Protein AF-A0A7J3T1U1-F1 (afdb_monomer)

Secondary structure (DSSP, 8-state):
--HHHHHHHEEEEEEEETTTEEEEEEEEGGGSHHHHHHHHHH-S-----EEETTEEE---S-----SS--S---TT-------

Radius of gyration: 13.56 Å; Cα contacts (8 Å, |Δi|>4): 73; chains: 1; bounding box: 29×36×30 Å

pLDDT: mean 90.92, std 13.07, range [41.78, 97.69]

Foldseek 3Di:
DPVVVCCVQKPKDWDQDPPPGIDIDIDGCVQFVVVSVQPVVQPPFDADWDDDDLDTDGDGPDADDDDNDDPDDDPPDDDDDHD

Structure (mmCIF, N/CA/C/O backbone):
data_AF-A0A7J3T1U1-F1
#
_entry.id   AF-A0A7J3T1U1-F1
#
loop_
_atom_site.group_PDB
_atom_site.id
_atom_site.type_symbol
_atom_site.label_atom_id
_atom_site.label_alt_id
_atom_site.label_comp_id
_atom_site.label_asym_id
_atom_site.label_entity_id
_atom_site.label_seq_id
_atom_site.pdbx_PDB_ins_code
_atom_site.Cartn_x
_atom_site.Cartn_y
_atom_site.Cartn_z
_atom_site.occupancy
_atom_site.B_iso_or_equiv
_atom_site.auth_seq_id
_atom_site.auth_comp_id
_atom_site.auth_asym_id
_atom_site.auth_atom_id
_atom_site.pdbx_PDB_model_num
ATOM 1 N N . MET A 1 1 ? 17.230 22.890 -5.304 1.00 41.78 1 MET A N 1
ATOM 2 C CA . MET A 1 1 ? 16.411 22.364 -6.422 1.00 41.78 1 MET A CA 1
ATOM 3 C C . MET A 1 1 ? 16.270 20.852 -6.250 1.00 41.78 1 MET A C 1
ATOM 5 O O . MET A 1 1 ? 16.918 20.098 -6.964 1.00 41.78 1 MET A O 1
ATOM 9 N N . THR A 1 2 ? 15.493 20.396 -5.261 1.00 49.75 2 THR A N 1
ATOM 10 C CA . THR A 1 2 ? 15.386 18.949 -4.953 1.00 49.75 2 THR A CA 1
ATOM 11 C C . THR A 1 2 ? 13.978 18.524 -4.517 1.00 49.75 2 THR A C 1
ATOM 13 O O . THR A 1 2 ? 13.635 17.356 -4.656 1.00 49.75 2 THR A O 1
ATOM 16 N N . GLU A 1 3 ? 13.124 19.452 -4.074 1.00 46.97 3 GLU A N 1
ATOM 17 C CA . GLU A 1 3 ? 11.779 19.123 -3.575 1.00 46.97 3 GLU A CA 1
ATOM 18 C C . GLU A 1 3 ? 10.774 18.765 -4.684 1.00 46.97 3 GLU A C 1
ATOM 20 O O . GLU A 1 3 ? 10.027 17.801 -4.530 1.00 46.97 3 GLU A O 1
ATOM 25 N N . GLU A 1 4 ? 10.806 19.427 -5.848 1.00 46.44 4 GLU A N 1
ATOM 26 C CA . GLU A 1 4 ? 9.831 19.174 -6.930 1.00 46.44 4 GLU A CA 1
ATOM 27 C C . GLU A 1 4 ? 9.940 17.776 -7.564 1.00 46.44 4 GLU A C 1
ATOM 29 O O . GLU A 1 4 ? 8.936 17.209 -7.991 1.00 46.44 4 GLU A O 1
ATOM 34 N N . LYS A 1 5 ? 11.136 17.166 -7.600 1.00 46.75 5 LYS A N 1
ATOM 35 C CA . LYS A 1 5 ? 11.304 15.799 -8.137 1.00 46.75 5 LYS A CA 1
ATOM 36 C C . LYS A 1 5 ? 10.823 14.716 -7.169 1.00 46.75 5 LYS A C 1
ATOM 38 O O . LYS A 1 5 ? 10.453 13.626 -7.609 1.00 46.75 5 LYS A O 1
ATOM 43 N N . SER A 1 6 ? 10.820 15.007 -5.868 1.00 54.84 6 SER A N 1
ATOM 44 C CA . SER A 1 6 ? 10.405 14.047 -4.843 1.00 54.84 6 SER A CA 1
ATOM 45 C C . SER A 1 6 ? 8.909 13.739 -4.961 1.00 54.84 6 SER A C 1
ATOM 47 O O . SER A 1 6 ? 8.539 12.572 -5.084 1.00 54.84 6 SER A O 1
ATOM 49 N N . GLY A 1 7 ? 8.069 14.777 -5.084 1.00 61.44 7 GLY A N 1
ATOM 50 C CA . GLY A 1 7 ? 6.605 14.638 -5.102 1.00 61.44 7 GLY A CA 1
ATOM 51 C C . GLY A 1 7 ? 6.025 13.844 -6.280 1.00 61.44 7 GLY A C 1
ATOM 52 O O . GLY A 1 7 ? 4.944 13.278 -6.161 1.00 61.44 7 GLY A O 1
ATOM 53 N N . ILE A 1 8 ? 6.738 13.750 -7.410 1.00 72.56 8 ILE A N 1
ATOM 54 C CA . ILE A 1 8 ? 6.293 12.961 -8.577 1.00 72.56 8 ILE A CA 1
ATOM 55 C C . ILE A 1 8 ? 6.654 11.473 -8.422 1.00 72.56 8 ILE A C 1
ATOM 57 O O . ILE A 1 8 ? 5.964 10.601 -8.955 1.00 72.56 8 ILE A O 1
ATOM 61 N N . SER A 1 9 ? 7.758 11.176 -7.728 1.00 89.50 9 SER A N 1
ATOM 62 C CA . SER A 1 9 ? 8.309 9.817 -7.616 1.00 89.50 9 SER A CA 1
ATOM 63 C C . SER A 1 9 ? 7.839 9.064 -6.373 1.00 89.50 9 SER A C 1
AT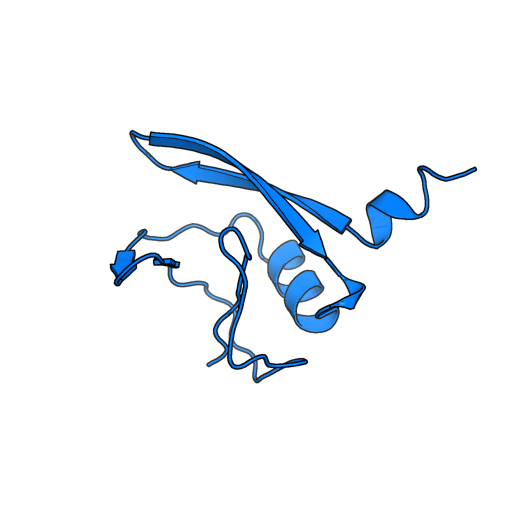OM 65 O O . SER A 1 9 ? 7.793 7.832 -6.399 1.00 89.50 9 SER A O 1
ATOM 67 N N . ARG A 1 10 ? 7.481 9.787 -5.309 1.00 95.31 10 ARG A N 1
ATOM 68 C CA . ARG A 1 10 ? 6.972 9.252 -4.046 1.00 95.31 10 ARG A CA 1
ATOM 69 C C . ARG A 1 10 ? 5.710 10.006 -3.667 1.00 95.31 10 ARG A C 1
ATOM 71 O O . ARG A 1 10 ? 5.750 11.217 -3.462 1.00 95.31 10 ARG A O 1
ATOM 78 N N . LEU A 1 11 ? 4.598 9.288 -3.583 1.00 96.38 11 LEU A N 1
ATOM 79 C CA . LEU A 1 11 ? 3.316 9.853 -3.183 1.00 96.38 11 LEU A CA 1
ATOM 80 C C . LEU A 1 11 ? 3.026 9.452 -1.743 1.00 96.38 11 LEU A C 1
ATOM 82 O O . LEU A 1 11 ? 3.002 8.264 -1.428 1.00 96.38 11 LEU A O 1
ATOM 86 N N . LYS A 1 12 ? 2.797 10.440 -0.879 1.00 96.69 12 LYS A N 1
ATOM 87 C CA . LYS A 1 12 ? 2.365 10.189 0.495 1.00 96.69 12 LYS A CA 1
ATOM 88 C C . LYS A 1 12 ? 0.922 9.701 0.501 1.00 96.69 12 LYS A C 1
ATOM 90 O O . LYS A 1 12 ? 0.071 10.271 -0.181 1.00 96.69 12 LYS A O 1
ATOM 95 N N . VAL A 1 13 ? 0.658 8.676 1.293 1.00 96.81 13 VAL A N 1
ATOM 96 C CA . VAL A 1 13 ? -0.679 8.136 1.542 1.00 96.81 13 VAL A CA 1
ATOM 97 C C . VAL A 1 13 ? -0.904 8.020 3.040 1.00 96.81 13 VAL A C 1
ATOM 99 O O . VAL A 1 13 ? 0.044 7.934 3.819 1.00 96.81 13 VAL A O 1
ATOM 102 N N . LYS A 1 14 ? -2.170 8.030 3.440 1.00 97.69 14 LYS A N 1
ATOM 103 C CA . LYS A 1 14 ? -2.586 7.852 4.825 1.00 97.69 14 LYS A CA 1
ATOM 104 C C . LYS A 1 14 ? -3.545 6.676 4.896 1.00 97.69 14 LYS A C 1
ATOM 106 O O . LYS A 1 14 ? -4.497 6.620 4.120 1.00 97.69 14 LYS A O 1
ATOM 111 N N . PHE A 1 15 ? -3.301 5.776 5.836 1.00 96.62 15 PHE A N 1
ATOM 112 C CA . PHE A 1 15 ? -4.230 4.721 6.207 1.00 96.62 15 PHE A CA 1
ATOM 113 C C . PHE A 1 15 ? -4.933 5.141 7.490 1.00 96.62 15 PHE A C 1
ATOM 115 O O . PHE A 1 15 ? -4.282 5.548 8.453 1.00 96.62 15 PHE A O 1
ATOM 122 N N . ILE A 1 16 ? -6.258 5.053 7.488 1.00 97.31 16 ILE A N 1
ATOM 123 C CA . ILE A 1 16 ? -7.097 5.330 8.650 1.00 97.31 16 ILE A CA 1
ATOM 124 C C . ILE A 1 16 ? -7.728 4.002 9.044 1.00 97.31 16 ILE A C 1
ATOM 126 O O . ILE A 1 16 ? -8.439 3.392 8.247 1.00 97.31 16 ILE A O 1
ATOM 130 N N . ILE A 1 17 ? -7.425 3.538 10.251 1.00 95.56 17 ILE A N 1
ATOM 131 C CA . ILE A 1 17 ? -7.863 2.242 10.755 1.00 95.56 17 ILE A CA 1
ATOM 132 C C . ILE A 1 17 ? -8.813 2.500 11.918 1.00 95.56 17 ILE A C 1
ATOM 134 O O . ILE A 1 17 ? -8.427 3.060 12.949 1.00 95.56 17 ILE A O 1
ATOM 138 N N . GLU A 1 18 ? -10.069 2.096 11.745 1.00 94.44 18 GLU A N 1
ATOM 139 C CA . GLU A 1 18 ? -11.107 2.274 12.755 1.00 94.44 18 GLU A CA 1
ATOM 140 C C . GLU A 1 18 ? -10.678 1.648 14.091 1.00 94.44 18 GLU A C 1
ATOM 142 O O . GLU A 1 18 ? -10.276 0.489 14.158 1.00 94.44 18 GLU A O 1
ATOM 147 N N . GLY A 1 19 ? -10.717 2.444 15.162 1.00 95.25 19 GLY A N 1
ATOM 148 C CA . GLY A 1 19 ? -10.327 2.012 16.506 1.00 95.25 19 GLY A CA 1
ATOM 149 C C . GLY A 1 19 ? -8.818 1.896 16.767 1.00 95.25 19 GLY A C 1
ATOM 150 O O . GLY A 1 19 ? -8.447 1.715 17.924 1.00 95.25 19 GLY A O 1
ATOM 151 N N . LEU A 1 20 ? -7.950 2.037 15.755 1.00 94.38 20 LEU A N 1
ATOM 152 C CA . LEU A 1 20 ? -6.485 1.998 15.923 1.00 94.38 20 LEU A CA 1
ATOM 153 C C . LEU A 1 20 ? -5.785 3.331 15.625 1.00 94.38 20 LEU A C 1
ATOM 155 O O . LEU A 1 20 ? -4.736 3.598 16.207 1.00 94.38 20 LEU A O 1
ATOM 159 N N . GLY A 1 21 ? -6.361 4.179 14.770 1.00 96.19 21 GLY A N 1
ATOM 160 C CA . GLY A 1 21 ? -5.822 5.503 14.446 1.00 96.19 21 GLY A CA 1
ATOM 161 C C . GLY A 1 21 ? -5.299 5.615 13.015 1.00 96.19 21 GLY A C 1
ATOM 162 O O . GLY A 1 21 ? -5.791 4.949 12.106 1.00 96.19 21 GLY A O 1
ATOM 163 N N . GLU A 1 22 ? -4.327 6.502 12.808 1.00 97.38 22 GLU A N 1
ATOM 164 C CA . GLU A 1 22 ? -3.796 6.846 11.487 1.00 97.38 22 GLU A CA 1
ATOM 165 C C . GLU A 1 22 ? -2.323 6.455 11.355 1.00 97.38 22 GLU A C 1
ATOM 167 O O . GLU A 1 22 ? -1.544 6.600 12.299 1.00 97.38 22 GLU A O 1
ATOM 172 N N . VAL A 1 23 ? -1.924 6.017 10.162 1.00 96.19 23 VAL A N 1
ATOM 173 C CA . VAL A 1 23 ? -0.518 5.787 9.812 1.00 96.19 23 VAL A CA 1
ATOM 174 C C . VAL A 1 23 ? -0.220 6.342 8.423 1.00 96.19 23 VAL A C 1
ATOM 176 O O . VAL A 1 23 ? -1.046 6.275 7.511 1.00 96.19 23 VAL A O 1
ATOM 179 N N . GLU A 1 24 ? 0.965 6.923 8.266 1.00 97.19 24 GLU A N 1
ATOM 180 C CA . GLU A 1 24 ? 1.450 7.438 6.988 1.00 97.19 24 GLU A CA 1
ATOM 181 C C . GLU A 1 24 ? 2.269 6.381 6.243 1.00 97.19 24 GLU A C 1
ATOM 183 O O . GLU A 1 24 ? 2.948 5.548 6.842 1.00 97.19 24 GLU A O 1
ATOM 188 N N . GLY A 1 25 ? 2.225 6.444 4.917 1.00 96.19 25 GLY A N 1
ATOM 189 C CA . GLY A 1 25 ? 3.015 5.597 4.038 1.00 96.19 25 GLY A CA 1
ATOM 190 C C . GLY A 1 25 ? 3.404 6.314 2.752 1.00 96.19 25 GLY A C 1
ATOM 191 O O . GLY A 1 25 ? 2.963 7.431 2.474 1.00 96.19 25 GLY A O 1
ATOM 192 N N . GLU A 1 26 ? 4.223 5.650 1.941 1.00 97.06 26 GLU A N 1
ATOM 193 C CA . GLU A 1 26 ? 4.666 6.174 0.651 1.00 97.06 26 GLU A CA 1
ATOM 194 C C . GLU A 1 26 ? 4.466 5.149 -0.466 1.00 97.06 26 GLU A C 1
ATOM 196 O O . GLU A 1 26 ? 4.953 4.021 -0.396 1.00 97.06 26 GLU A O 1
ATOM 201 N N . LEU A 1 27 ? 3.817 5.574 -1.550 1.00 97.19 27 LEU A N 1
ATOM 202 C CA . LEU A 1 27 ? 3.791 4.846 -2.812 1.00 97.19 27 LEU A CA 1
ATOM 203 C C . LEU A 1 27 ? 4.961 5.305 -3.681 1.00 97.19 27 LEU A C 1
ATOM 205 O O . LEU A 1 27 ? 5.037 6.463 -4.099 1.00 97.19 27 LEU A O 1
ATOM 209 N N . VAL A 1 28 ? 5.880 4.389 -3.975 1.00 96.38 28 VAL A N 1
ATOM 210 C CA . VAL A 1 28 ? 7.088 4.683 -4.752 1.00 96.38 28 VAL A CA 1
ATOM 211 C C . VAL A 1 28 ? 6.830 4.401 -6.232 1.00 96.38 28 VAL A C 1
ATOM 213 O O . VAL A 1 28 ? 6.981 3.276 -6.711 1.00 96.38 28 VAL A O 1
ATOM 216 N N . ARG A 1 29 ? 6.453 5.437 -6.986 1.00 95.56 29 ARG A N 1
ATOM 217 C CA . ARG A 1 29 ? 5.956 5.334 -8.368 1.00 95.56 29 ARG A CA 1
ATOM 218 C C . ARG A 1 29 ? 6.908 4.604 -9.310 1.00 95.56 29 ARG A C 1
ATOM 220 O O . ARG A 1 29 ? 6.472 3.807 -10.127 1.00 95.56 29 ARG A O 1
ATOM 227 N N . PHE A 1 30 ? 8.219 4.814 -9.203 1.00 94.69 30 PHE A N 1
ATOM 228 C CA . PHE A 1 30 ? 9.166 4.148 -10.107 1.00 94.69 30 PHE A CA 1
ATOM 229 C C . PHE A 1 30 ? 9.306 2.635 -9.845 1.00 94.69 30 PHE A C 1
ATOM 231 O O . PHE A 1 30 ? 9.775 1.912 -10.733 1.00 94.69 30 PHE A O 1
ATOM 238 N N . LEU A 1 31 ? 8.881 2.13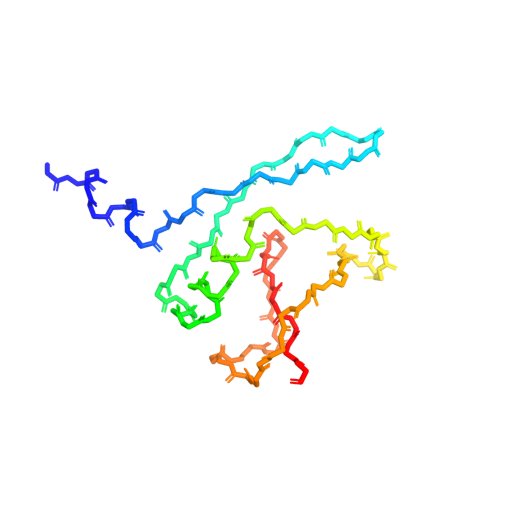3 -8.676 1.00 95.06 31 LEU A N 1
ATOM 239 C CA . LEU A 1 31 ? 8.869 0.696 -8.383 1.00 95.06 31 LEU A CA 1
ATOM 240 C C . LEU A 1 31 ? 7.733 -0.039 -9.093 1.00 95.06 31 LEU A C 1
ATOM 242 O O . LEU A 1 31 ? 7.938 -1.193 -9.436 1.00 95.06 31 LEU A O 1
ATOM 246 N N . ALA A 1 32 ? 6.601 0.615 -9.361 1.00 96.56 32 ALA A N 1
ATOM 247 C CA . ALA A 1 32 ? 5.457 0.046 -10.082 1.00 96.56 32 ALA A CA 1
ATOM 248 C C . ALA A 1 32 ? 4.563 1.180 -10.636 1.00 96.56 32 ALA A C 1
ATOM 250 O O . ALA A 1 32 ? 3.561 1.539 -10.017 1.00 96.56 32 ALA A O 1
ATOM 251 N N . PRO A 1 33 ? 4.957 1.837 -11.743 1.00 96.44 33 PRO A N 1
ATOM 252 C CA . PRO A 1 33 ? 4.312 3.072 -12.185 1.00 96.44 33 PRO A CA 1
ATOM 253 C C . PRO A 1 33 ? 2.849 2.884 -12.580 1.00 96.44 33 PRO A C 1
ATOM 255 O O . PRO A 1 33 ? 2.043 3.769 -12.299 1.00 96.44 33 PRO A O 1
ATOM 258 N N . ARG A 1 34 ? 2.480 1.749 -13.186 1.00 97.00 34 ARG A N 1
ATOM 259 C CA . ARG A 1 34 ? 1.085 1.495 -13.574 1.00 97.00 34 ARG A CA 1
ATOM 260 C C . ARG A 1 34 ? 0.224 1.175 -12.357 1.00 97.00 34 ARG A C 1
ATOM 262 O O . ARG A 1 34 ? -0.869 1.725 -12.243 1.00 97.00 34 ARG A O 1
ATOM 269 N N . THR A 1 35 ? 0.722 0.333 -11.455 1.00 97.19 35 THR A N 1
ATOM 270 C CA . THR A 1 35 ? 0.044 -0.032 -10.207 1.00 97.19 35 THR A CA 1
ATOM 271 C C . THR A 1 35 ? -0.184 1.199 -9.340 1.00 97.19 35 THR A C 1
ATOM 273 O O . THR A 1 35 ? -1.309 1.454 -8.919 1.00 97.19 35 THR A O 1
ATOM 276 N N . VAL A 1 36 ? 0.852 2.019 -9.129 1.00 97.25 36 VAL A N 1
ATOM 277 C CA . VAL A 1 36 ? 0.738 3.246 -8.328 1.00 97.25 36 VAL A CA 1
ATOM 278 C C . VAL A 1 36 ? -0.248 4.230 -8.957 1.00 97.25 36 VAL A C 1
ATOM 280 O O . VAL A 1 36 ? -1.089 4.770 -8.243 1.00 97.25 36 VAL A O 1
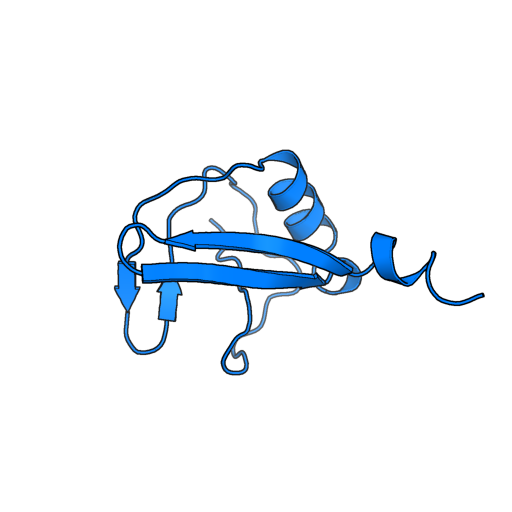ATOM 283 N N . ASP A 1 37 ? -0.211 4.430 -10.277 1.00 96.25 37 ASP A N 1
ATOM 284 C CA . ASP A 1 37 ? -1.150 5.333 -10.956 1.00 96.25 37 ASP A CA 1
ATOM 285 C C . ASP A 1 37 ? -2.607 4.865 -10.824 1.00 96.25 37 ASP A C 1
ATOM 287 O O . ASP A 1 37 ? -3.503 5.690 -10.639 1.00 96.25 37 ASP A O 1
ATOM 291 N N . LEU A 1 38 ? -2.857 3.554 -10.895 1.00 96.94 38 LEU A N 1
ATOM 292 C CA . LEU A 1 38 ? -4.193 2.987 -10.699 1.00 96.94 38 LEU A CA 1
ATOM 293 C C . LEU A 1 38 ? -4.670 3.121 -9.251 1.00 96.94 38 LEU A C 1
ATOM 295 O O . LEU A 1 38 ? -5.820 3.509 -9.037 1.00 96.94 38 LEU A O 1
ATOM 299 N N . ILE A 1 39 ? -3.794 2.867 -8.274 1.00 97.00 39 ILE A N 1
ATOM 300 C CA . ILE A 1 39 ? -4.100 3.063 -6.851 1.00 97.00 39 ILE A CA 1
ATOM 301 C C . ILE A 1 39 ? -4.478 4.520 -6.600 1.00 97.00 39 ILE A C 1
ATOM 303 O O . ILE A 1 39 ? -5.562 4.783 -6.089 1.00 97.00 39 ILE A O 1
ATOM 307 N N . VAL A 1 40 ? -3.642 5.467 -7.032 1.00 96.00 40 VAL A N 1
ATOM 308 C CA . VAL A 1 40 ? -3.863 6.906 -6.815 1.00 96.00 40 VAL A CA 1
ATOM 309 C C . VAL A 1 40 ? -5.174 7.381 -7.444 1.00 96.00 40 VAL A C 1
ATOM 311 O O . VAL A 1 40 ? -5.904 8.145 -6.821 1.00 96.00 40 VAL A O 1
ATOM 314 N N . ARG A 1 41 ? -5.509 6.909 -8.652 1.00 96.12 41 ARG A N 1
ATOM 315 C CA . ARG A 1 41 ? -6.780 7.239 -9.324 1.00 96.12 41 ARG A CA 1
ATOM 316 C C . ARG A 1 41 ? -8.011 6.636 -8.652 1.00 96.12 41 ARG A C 1
ATOM 318 O O . ARG A 1 41 ? -9.111 7.117 -8.901 1.00 96.12 41 ARG A O 1
ATOM 325 N N . SER A 1 42 ? -7.826 5.586 -7.858 1.00 96.75 42 SER A N 1
ATOM 326 C CA . SER A 1 42 ? -8.905 4.883 -7.158 1.00 96.75 42 SER A CA 1
ATOM 327 C C . SER A 1 42 ? -9.084 5.362 -5.719 1.00 96.75 42 SER A C 1
ATOM 329 O O . SER A 1 42 ? -9.988 4.882 -5.047 1.00 96.75 42 SER A O 1
ATOM 331 N N . LEU A 1 43 ? -8.234 6.271 -5.227 1.00 96.19 43 LEU A N 1
ATOM 332 C CA . LEU A 1 43 ? -8.382 6.827 -3.885 1.00 96.19 43 LEU A CA 1
ATOM 333 C C . LEU A 1 43 ? -9.646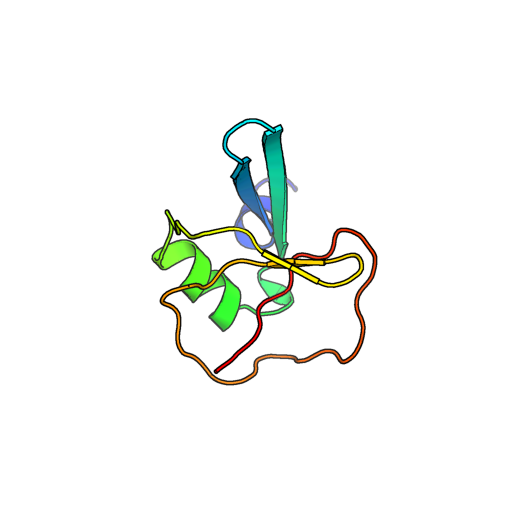 7.710 -3.785 1.00 96.19 43 LEU A C 1
ATOM 335 O O . LEU A 1 43 ? -9.918 8.481 -4.709 1.00 96.19 43 LEU A O 1
ATOM 339 N N . PRO A 1 44 ? -10.369 7.669 -2.649 1.00 96.94 44 PRO A N 1
ATOM 340 C CA . PRO A 1 44 ? -10.128 6.803 -1.491 1.00 96.94 44 PRO A CA 1
ATOM 341 C C . PRO A 1 44 ? -10.523 5.341 -1.758 1.00 96.94 4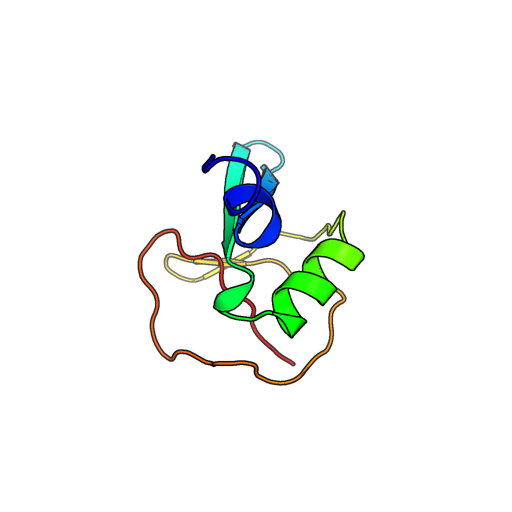4 PRO A C 1
ATOM 343 O O . PRO A 1 44 ? -11.530 5.068 -2.405 1.00 96.94 44 PRO A O 1
ATOM 346 N N . ILE A 1 45 ? -9.730 4.404 -1.226 1.00 96.69 45 ILE A N 1
ATOM 347 C CA . ILE A 1 45 ? -10.052 2.972 -1.239 1.00 96.69 45 ILE A CA 1
ATOM 348 C C . ILE A 1 45 ? -10.401 2.566 0.187 1.00 96.69 45 ILE A C 1
ATOM 350 O O . ILE A 1 45 ? -9.631 2.814 1.113 1.00 96.69 45 ILE A O 1
ATOM 354 N N . GLU A 1 46 ? -11.550 1.923 0.340 1.00 96.44 46 GLU A N 1
ATOM 355 C CA . GLU A 1 46 ? -12.073 1.458 1.618 1.00 96.44 46 GLU A CA 1
ATOM 356 C C . GLU A 1 46 ? -12.270 -0.057 1.572 1.00 96.44 46 GLU A C 1
ATOM 358 O O . GLU A 1 46 ? -12.569 -0.631 0.523 1.00 96.44 46 GLU A O 1
ATOM 363 N N . GLY A 1 47 ? -12.107 -0.717 2.716 1.00 94.88 47 GLY A N 1
ATOM 364 C CA . GLY A 1 47 ? -12.233 -2.163 2.816 1.00 94.88 47 GLY A CA 1
ATOM 365 C C . GLY A 1 47 ? -12.099 -2.652 4.250 1.00 94.88 47 GLY A C 1
ATOM 366 O O . GLY A 1 47 ? -11.786 -1.892 5.166 1.00 94.88 47 GLY A O 1
ATOM 367 N N . ARG A 1 48 ? -12.345 -3.947 4.452 1.00 94.94 48 ARG A N 1
ATOM 368 C CA . ARG A 1 48 ? -12.130 -4.595 5.748 1.00 94.94 48 ARG A CA 1
ATOM 369 C C . ARG A 1 48 ? -10.689 -5.072 5.837 1.00 94.94 48 ARG A C 1
ATOM 371 O O . ARG A 1 48 ? -10.253 -5.848 4.991 1.00 94.94 48 ARG A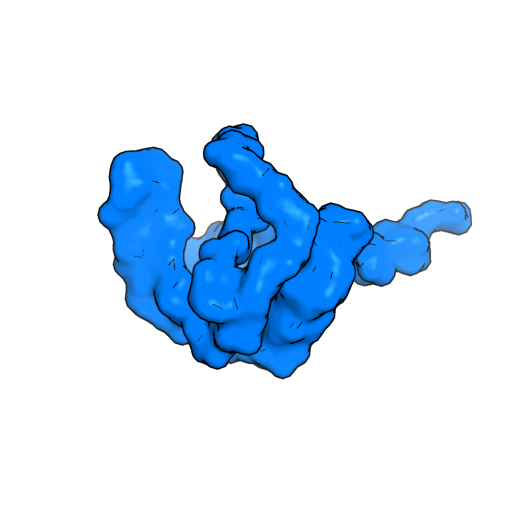 O 1
ATOM 378 N N . ALA A 1 49 ? -9.985 -4.629 6.872 1.00 93.69 49 ALA A N 1
ATOM 379 C CA . ALA A 1 49 ? -8.665 -5.147 7.183 1.00 93.69 49 ALA A CA 1
ATOM 380 C C . ALA A 1 49 ? -8.771 -6.599 7.670 1.00 93.69 49 ALA A C 1
ATOM 382 O O . ALA A 1 49 ? -9.597 -6.930 8.523 1.00 93.69 49 ALA A O 1
ATOM 383 N N . ALA A 1 50 ? -7.912 -7.451 7.132 1.00 93.62 50 ALA A N 1
ATOM 384 C CA . ALA A 1 50 ? -7.704 -8.820 7.555 1.00 93.62 50 ALA A CA 1
ATOM 385 C C . ALA A 1 50 ? -6.236 -9.005 7.945 1.00 93.62 50 ALA A C 1
ATOM 387 O O . ALA A 1 50 ? -5.338 -8.361 7.399 1.00 93.62 50 ALA A O 1
ATOM 388 N N . LEU A 1 51 ? -6.011 -9.893 8.909 1.00 93.88 51 LEU A N 1
ATOM 389 C CA . LEU A 1 51 ? -4.683 -10.255 9.383 1.00 93.88 51 LEU A CA 1
ATOM 390 C C . LEU A 1 51 ? -4.329 -11.645 8.875 1.00 93.88 51 LEU A C 1
ATOM 392 O O . LEU A 1 51 ? -5.119 -12.583 9.016 1.00 93.88 51 LEU A O 1
ATOM 396 N N . TRP A 1 52 ? -3.126 -11.792 8.332 1.00 91.62 52 TRP A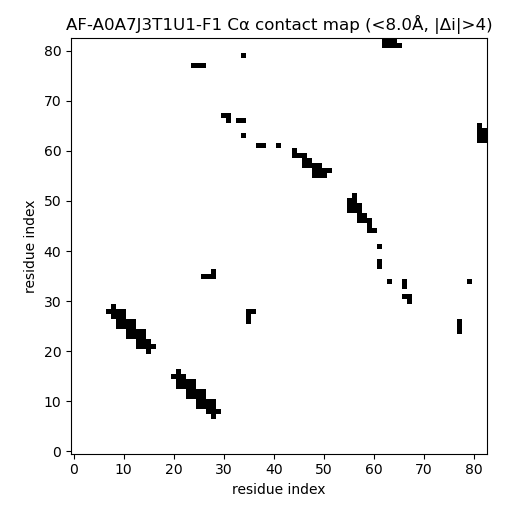 N 1
ATOM 397 C CA . TRP A 1 52 ? -2.541 -13.100 8.066 1.00 91.62 52 TRP A CA 1
ATOM 398 C C . TRP A 1 52 ? -1.050 -13.052 8.370 1.00 91.62 52 TRP A C 1
ATOM 400 O O . TRP A 1 52 ? -0.296 -12.336 7.722 1.00 91.62 52 TRP A O 1
ATOM 410 N N . LYS A 1 53 ? -0.635 -13.842 9.369 1.00 89.75 53 LYS A N 1
ATOM 411 C CA . LYS A 1 53 ? 0.726 -13.822 9.915 1.00 89.75 53 LYS A CA 1
ATOM 412 C C . LYS A 1 53 ? 1.108 -12.391 10.325 1.00 89.75 53 LYS A C 1
ATOM 414 O O . LYS A 1 53 ? 0.379 -11.791 11.109 1.00 89.75 53 LYS A O 1
ATOM 419 N N . GLU A 1 54 ? 2.214 -11.860 9.816 1.00 91.06 54 GLU A N 1
ATOM 420 C CA . GLU A 1 54 ? 2.718 -10.518 10.107 1.00 91.06 54 GLU A CA 1
ATOM 421 C C . GLU A 1 54 ? 2.179 -9.438 9.144 1.00 91.06 54 GLU A C 1
ATOM 423 O O . GLU A 1 54 ? 2.673 -8.310 9.152 1.00 91.06 54 GLU A O 1
ATOM 428 N N . GLU A 1 55 ? 1.175 -9.758 8.319 1.00 92.19 55 GLU A N 1
ATOM 429 C CA . GLU A 1 55 ? 0.639 -8.864 7.289 1.00 92.19 55 GLU A CA 1
ATOM 430 C C . GLU A 1 55 ? -0.792 -8.398 7.590 1.00 92.19 55 GLU A C 1
ATOM 432 O O . GLU A 1 55 ? -1.643 -9.151 8.077 1.00 92.19 55 GLU A O 1
ATOM 437 N N . VAL A 1 56 ? -1.057 -7.138 7.234 1.00 93.69 56 VAL A N 1
ATOM 438 C CA . VAL A 1 56 ? -2.389 -6.528 7.199 1.00 93.69 56 VAL A CA 1
ATOM 439 C C . VAL A 1 56 ? -2.737 -6.288 5.736 1.00 93.69 56 VAL A C 1
ATOM 441 O O . VAL A 1 56 ? -2.000 -5.597 5.034 1.00 93.69 56 VAL A O 1
ATOM 444 N N . TYR A 1 57 ? -3.867 -6.814 5.278 1.00 94.31 57 TYR A N 1
ATOM 445 C CA . TYR A 1 57 ? -4.346 -6.601 3.913 1.00 94.31 57 TYR A CA 1
ATOM 446 C C . TYR A 1 57 ? -5.835 -6.275 3.909 1.00 94.31 57 TYR A C 1
ATOM 448 O O . TYR A 1 57 ? -6.569 -6.602 4.838 1.00 94.31 57 TYR A O 1
ATOM 456 N N . PHE A 1 58 ? -6.287 -5.615 2.852 1.00 95.56 58 PHE A N 1
ATOM 457 C CA . PHE A 1 58 ? -7.697 -5.372 2.579 1.00 95.56 58 PHE A CA 1
ATOM 458 C C . PHE A 1 58 ? -7.918 -5.485 1.072 1.00 95.56 58 PHE A C 1
ATOM 460 O O . PHE A 1 58 ? -7.001 -5.278 0.276 1.00 95.56 58 PHE A O 1
ATOM 467 N N . GLU A 1 59 ? -9.129 -5.857 0.678 1.00 94.69 59 GLU A N 1
ATOM 468 C CA . GLU A 1 59 ? -9.480 -5.982 -0.733 1.00 94.69 59 GLU A CA 1
ATOM 469 C C . GLU A 1 59 ? -9.569 -4.601 -1.397 1.00 94.69 59 GLU A C 1
ATOM 471 O O . GLU A 1 59 ? -10.068 -3.645 -0.805 1.00 94.69 59 GLU A O 1
ATOM 476 N N . THR A 1 60 ? -9.106 -4.502 -2.645 1.00 95.50 60 THR A N 1
ATOM 477 C CA . THR A 1 60 ? -9.237 -3.287 -3.461 1.00 95.50 60 THR A CA 1
ATOM 478 C C . THR A 1 60 ? -10.102 -3.574 -4.693 1.00 95.50 60 THR A C 1
ATOM 480 O O . THR A 1 60 ? -10.090 -4.700 -5.192 1.00 95.50 60 THR A O 1
ATOM 483 N N . PRO A 1 61 ? -10.803 -2.576 -5.262 1.00 93.62 61 PRO A N 1
ATOM 484 C CA . PRO A 1 61 ? -11.562 -2.756 -6.502 1.00 93.62 61 PRO A CA 1
ATOM 485 C C . PRO A 1 61 ? -10.669 -2.849 -7.757 1.00 93.62 61 PRO A C 1
ATOM 487 O O . PRO A 1 61 ? -11.177 -3.011 -8.869 1.00 93.62 61 PRO A O 1
ATOM 490 N N . ILE A 1 62 ? -9.348 -2.709 -7.611 1.00 95.50 62 ILE A N 1
ATOM 491 C CA . ILE A 1 62 ? -8.398 -2.633 -8.720 1.00 95.50 62 ILE A CA 1
ATOM 492 C C . ILE A 1 62 ? -8.099 -4.043 -9.223 1.00 95.50 62 ILE A C 1
ATOM 494 O O . ILE A 1 62 ? -7.589 -4.883 -8.489 1.00 95.50 62 ILE A O 1
ATOM 498 N N . LYS A 1 63 ? -8.371 -4.282 -10.508 1.00 94.44 63 LYS A N 1
ATOM 499 C CA . LYS A 1 63 ? -8.050 -5.538 -11.195 1.00 94.44 63 LYS A CA 1
ATOM 500 C C . LYS A 1 63 ? -6.982 -5.286 -12.247 1.00 94.44 63 LYS A C 1
ATOM 502 O O . LYS A 1 63 ? -7.226 -4.578 -13.225 1.00 94.44 63 LYS A O 1
ATOM 507 N N . MET A 1 64 ? -5.800 -5.848 -12.036 1.00 95.00 64 MET A N 1
ATOM 508 C CA . MET A 1 64 ? -4.692 -5.797 -12.982 1.00 95.00 64 MET A CA 1
ATOM 509 C C . MET A 1 64 ? -3.732 -6.959 -12.738 1.00 95.00 64 MET A C 1
ATOM 511 O O . MET A 1 64 ? -3.570 -7.392 -11.601 1.00 95.00 64 MET A O 1
ATOM 515 N N . GLY A 1 65 ? -3.046 -7.385 -13.800 1.00 95.81 65 GLY A N 1
ATOM 516 C CA . GLY A 1 65 ? -1.968 -8.365 -13.701 1.00 95.81 65 GLY A CA 1
ATOM 517 C C . GLY A 1 65 ? -0.689 -7.799 -13.077 1.00 95.81 65 GLY A C 1
ATOM 518 O O . GLY A 1 65 ? -0.581 -6.606 -12.786 1.00 95.81 65 GLY A O 1
ATOM 519 N N . GLU A 1 66 ? 0.299 -8.674 -12.911 1.00 95.94 66 GLU A N 1
ATOM 520 C CA . GLU A 1 66 ? 1.575 -8.369 -12.264 1.00 95.94 66 GLU A CA 1
ATOM 521 C C . GLU A 1 66 ? 2.342 -7.203 -12.916 1.00 95.94 66 GLU A C 1
ATOM 523 O O . GLU A 1 66 ? 2.464 -7.094 -14.138 1.00 95.94 66 GLU A O 1
ATOM 528 N N . GLU A 1 67 ? 2.945 -6.356 -12.078 1.00 97.12 67 GLU A N 1
ATOM 529 C CA . GLU A 1 67 ? 3.935 -5.358 -12.482 1.00 97.12 67 GLU A CA 1
ATOM 530 C C . GLU A 1 67 ? 5.129 -5.429 -11.525 1.00 97.12 67 GLU A C 1
ATOM 532 O O . GLU A 1 67 ? 4.992 -5.138 -10.340 1.00 97.12 67 GLU A O 1
ATOM 537 N N . LYS A 1 68 ? 6.311 -5.791 -12.046 1.00 95.06 68 LYS A N 1
ATOM 538 C CA . LYS A 1 68 ? 7.576 -5.828 -11.282 1.00 95.06 68 LYS A CA 1
ATOM 539 C C . LYS A 1 68 ? 7.465 -6.632 -9.971 1.00 95.06 68 LYS A C 1
ATOM 541 O O . LYS A 1 68 ? 7.951 -6.197 -8.926 1.00 95.06 68 LYS A O 1
ATOM 546 N N . ALA A 1 69 ? 6.825 -7.801 -10.052 1.00 94.62 69 ALA A N 1
ATOM 547 C CA . ALA A 1 69 ? 6.554 -8.674 -8.915 1.00 94.62 69 ALA A CA 1
ATOM 548 C C . ALA A 1 69 ? 7.829 -9.048 -8.139 1.00 94.62 69 ALA A C 1
ATOM 550 O O . ALA A 1 69 ? 8.908 -9.232 -8.712 1.00 94.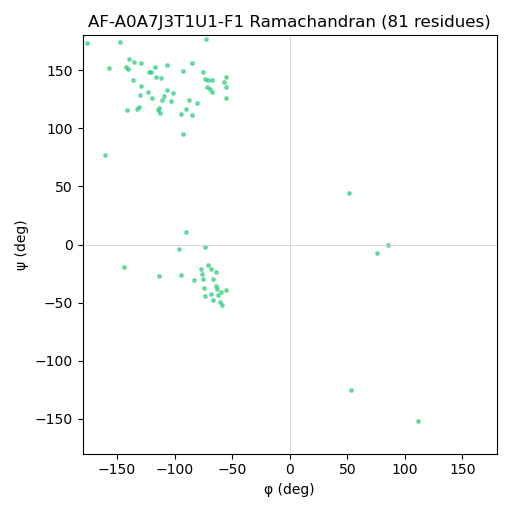62 69 ALA A O 1
ATOM 551 N N . ARG A 1 70 ? 7.689 -9.166 -6.816 1.00 93.50 70 ARG A N 1
ATOM 552 C CA . ARG A 1 70 ? 8.743 -9.602 -5.893 1.00 93.50 70 ARG A CA 1
ATOM 553 C C . ARG A 1 70 ? 8.194 -10.709 -5.008 1.00 93.50 70 ARG A C 1
ATOM 555 O O . ARG A 1 70 ? 7.085 -10.589 -4.505 1.00 93.50 70 ARG A O 1
ATOM 562 N N . ALA A 1 71 ? 8.988 -11.756 -4.806 1.00 92.44 71 ALA A N 1
ATOM 563 C CA . ALA A 1 71 ? 8.606 -12.887 -3.961 1.00 92.44 71 ALA A CA 1
ATOM 564 C C . ALA A 1 71 ? 8.723 -12.584 -2.457 1.00 92.44 71 ALA A C 1
ATOM 566 O O . ALA A 1 71 ? 8.125 -13.278 -1.643 1.00 92.44 71 ALA A O 1
ATOM 567 N N . THR A 1 72 ? 9.517 -11.578 -2.086 1.00 93.56 72 THR A N 1
ATOM 568 C CA . THR A 1 72 ? 9.768 -11.190 -0.697 1.00 93.56 72 THR A CA 1
ATOM 569 C C . THR A 1 72 ? 9.829 -9.672 -0.567 1.00 93.56 72 THR A C 1
ATOM 571 O O . THR A 1 72 ? 10.198 -8.960 -1.509 1.00 93.56 72 THR A O 1
ATOM 574 N N . VAL A 1 73 ? 9.459 -9.180 0.614 1.00 93.12 73 VAL A N 1
ATOM 575 C CA . VAL A 1 73 ? 9.463 -7.759 0.973 1.00 93.12 73 VAL A CA 1
ATOM 576 C C . VAL A 1 73 ? 9.974 -7.570 2.402 1.00 93.12 73 VAL A C 1
ATOM 578 O O . VAL A 1 73 ? 9.981 -8.508 3.196 1.00 93.12 73 VAL A O 1
ATOM 581 N N . GLU A 1 74 ? 10.426 -6.359 2.719 1.00 94.56 74 GLU A N 1
ATOM 582 C CA . GLU A 1 74 ? 10.847 -5.983 4.072 1.00 94.56 74 GLU A CA 1
ATOM 583 C C . GLU A 1 74 ? 9.638 -5.535 4.908 1.00 94.56 74 GLU A C 1
ATOM 585 O O . GLU A 1 74 ? 8.627 -5.080 4.363 1.00 94.56 74 GLU A O 1
ATOM 590 N N . ALA A 1 75 ? 9.745 -5.625 6.236 1.00 94.81 75 ALA A N 1
ATOM 591 C CA . ALA A 1 75 ? 8.704 -5.144 7.142 1.00 94.81 75 ALA A CA 1
ATOM 592 C C . ALA A 1 75 ? 8.383 -3.659 6.883 1.00 94.81 75 ALA A C 1
ATOM 594 O O . ALA A 1 75 ? 9.282 -2.837 6.714 1.00 94.81 75 ALA A O 1
ATOM 595 N N . GLY A 1 76 ? 7.092 -3.322 6.847 1.00 94.50 76 GLY A N 1
ATOM 596 C CA . GLY A 1 76 ? 6.614 -1.975 6.511 1.00 94.50 76 GLY A CA 1
ATOM 597 C C . GLY A 1 76 ? 6.452 -1.708 5.009 1.00 94.50 76 GLY A C 1
ATOM 598 O O . GLY A 1 76 ? 6.022 -0.619 4.631 1.00 94.50 76 GLY A O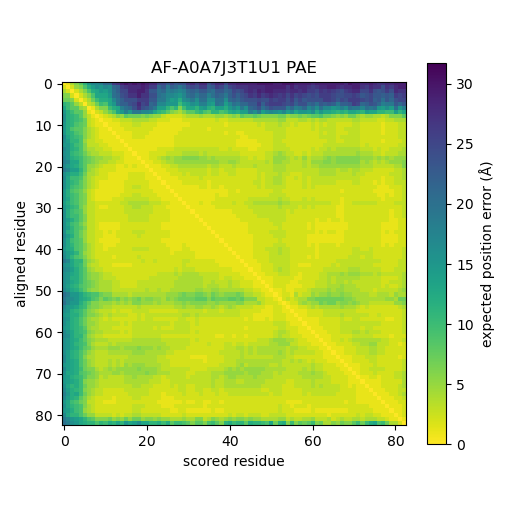 1
ATOM 599 N N . THR A 1 77 ? 6.750 -2.679 4.140 1.00 95.81 77 THR A N 1
ATOM 600 C CA . THR A 1 77 ? 6.473 -2.545 2.704 1.00 95.81 77 THR A CA 1
ATOM 601 C C . THR A 1 77 ? 4.970 -2.517 2.437 1.00 95.81 77 THR A C 1
ATOM 603 O O . THR A 1 77 ? 4.237 -3.403 2.867 1.00 95.81 77 THR A O 1
ATOM 606 N N . ILE A 1 78 ? 4.521 -1.540 1.647 1.00 96.50 78 ILE A N 1
ATOM 607 C CA . ILE A 1 78 ? 3.178 -1.534 1.061 1.00 96.50 78 ILE A CA 1
ATOM 608 C C . ILE A 1 78 ? 3.234 -2.355 -0.229 1.00 96.50 78 ILE A C 1
ATOM 610 O O . ILE A 1 78 ? 3.876 -1.951 -1.202 1.00 96.50 78 ILE A O 1
ATOM 614 N N . ALA A 1 79 ? 2.580 -3.513 -0.228 1.00 95.75 79 ALA A N 1
ATOM 615 C CA . ALA A 1 79 ? 2.500 -4.407 -1.377 1.00 95.75 79 ALA A CA 1
ATOM 616 C C . ALA A 1 79 ? 1.105 -4.365 -2.021 1.00 95.75 79 ALA A C 1
ATOM 618 O O . ALA A 1 79 ? 0.110 -4.060 -1.368 1.00 95.75 79 ALA A O 1
ATOM 619 N N . PHE A 1 80 ? 1.040 -4.685 -3.313 1.00 95.75 80 PHE A N 1
ATOM 620 C CA . PHE A 1 80 ? -0.209 -4.872 -4.047 1.00 95.75 80 PHE A CA 1
ATOM 621 C C . PHE A 1 80 ? -0.247 -6.296 -4.590 1.00 95.75 80 PHE A C 1
ATOM 623 O O . PHE A 1 80 ? 0.689 -6.713 -5.274 1.00 95.75 80 PHE A O 1
ATOM 630 N N . TRP A 1 81 ? -1.321 -7.025 -4.287 1.00 93.12 81 TRP A N 1
ATOM 631 C CA . TRP A 1 81 ? -1.537 -8.375 -4.795 1.00 93.12 81 TRP A CA 1
ATOM 632 C C . TRP A 1 81 ? -2.403 -8.309 -6.068 1.00 93.12 81 TRP A C 1
ATOM 634 O O . TRP A 1 81 ? -3.572 -7.932 -5.976 1.00 93.12 81 TRP A O 1
ATOM 644 N N . PRO A 1 82 ? -1.861 -8.645 -7.253 1.00 89.44 82 PRO A N 1
ATOM 645 C CA . PRO A 1 82 ? -2.609 -8.623 -8.511 1.00 89.44 82 PRO A CA 1
ATOM 646 C C . PRO A 1 82 ? -3.585 -9.806 -8.638 1.00 89.44 82 PRO A C 1
ATOM 648 O O . PRO A 1 82 ? -3.301 -10.903 -8.159 1.00 89.44 82 PRO A O 1
ATOM 651 N N . MET A 1 83 ? -4.711 -9.586 -9.324 1.00 81.31 83 MET A N 1
ATOM 652 C CA . MET A 1 83 ? -5.710 -10.613 -9.668 1.00 81.31 83 MET A CA 1
ATOM 653 C C . MET A 1 83 ? -5.795 -10.834 -11.174 1.00 81.31 83 MET A C 1
ATOM 655 O O . MET A 1 83 ? -5.638 -9.841 -11.925 1.00 81.31 83 MET A O 1
#

Sequence (83 aa):
MTEEKSGISRLKVKFIIEGLGEVEGELVRFLAPRTVDLIVRSLPIEGRAALWKEEVYFETPIKMGEEKARATVEAGTIAFWPM

Solvent-accessible surface area (backbone atoms only — not comparable to full-atom values): 5631 Å² total; per-residue (Å²): 144,64,67,78,66,45,62,74,40,41,41,80,45,75,49,77,41,90,98,77,48,76,47,80,49,71,48,53,25,86,70,32,53,66,61,42,53,52,51,63,72,51,57,85,79,77,64,64,78,45,79,57,91,98,42,79,47,57,68,69,96,76,80,42,71,84,62,80,79,70,97,73,81,62,92,89,64,88,80,81,86,63,93

Nearest PDB structures (foldseek):
  6i02-assembly1_B  TM=2.443E-01  e=4.461E-01  Homo sapiens
  6i02-assembly1_A  TM=2.594E-01  e=7.076E-01  Homo sapiens
  6hzz-assembly1_B  TM=2.541E-01  e=8.073E-01  Homo sapiens
  6i01-assembly1_A  TM=2.455E-01  e=9.837E-01  Homo sapiens
  4pxq-assembly1_B  TM=2.417E-01  e=1.051E+00  Danio rerio

Mean predicted aligned error: 4.91 Å